Protein AF-D0RAY0-F1 (afdb_monomer_lite)

InterPro domains:
  IPR000989 Replication protein [PF01446] (88-158)

Radius of gyration: 22.58 Å; chains: 1; bounding box: 66×32×66 Å

Secondary structure (DSSP, 8-state):
------------EE-----S---------SGGGT-GGGHHHHHHHHHHHHHHHHHHTSGGGHHHHHHHHTTTSEEEEEEE-SSSS-EEEEEEE-----TT-HHHHHHHHHHHHHHHHHHHHHHHHH-TTPPP-----------TTTHHHHHHHHHHHHHHHHHHHHT-

Structure (mmCIF, N/CA/C/O backbone):
data_AF-D0RAY0-F1
#
_entry.id   AF-D0RAY0-F1
#
loop_
_atom_site.group_PDB
_atom_site.id
_atom_site.type_symbol
_atom_site.label_atom_id
_atom_site.label_alt_id
_atom_site.label_comp_id
_atom_site.label_asym_id
_atom_site.label_entity_id
_atom_site.label_seq_id
_atom_site.pdbx_PDB_ins_code
_atom_site.Cartn_x
_atom_site.Cartn_y
_atom_site.Cartn_z
_atom_site.occupancy
_atom_site.B_iso_or_equiv
_atom_site.auth_seq_id
_atom_site.auth_comp_id
_atom_site.auth_asym_id
_atom_site.auth_atom_id
_atom_site.pdbx_PDB_model_num
ATOM 1 N N . MET A 1 1 ? 38.200 -22.119 -3.466 1.00 30.50 1 MET A N 1
ATOM 2 C CA . MET A 1 1 ? 38.806 -20.815 -3.120 1.00 30.50 1 MET A CA 1
ATOM 3 C C . MET A 1 1 ? 37.857 -20.095 -2.178 1.00 30.50 1 MET A C 1
ATOM 5 O O . MET A 1 1 ? 36.653 -20.137 -2.394 1.00 30.50 1 MET A O 1
ATOM 9 N N . HIS A 1 2 ? 38.403 -19.600 -1.073 1.00 21.33 2 HIS A N 1
ATOM 10 C CA . HIS A 1 2 ? 37.715 -19.213 0.157 1.00 21.33 2 HIS A CA 1
ATOM 11 C C . HIS A 1 2 ? 36.614 -18.154 -0.033 1.00 21.33 2 HIS A C 1
ATOM 13 O O . HIS A 1 2 ? 36.894 -17.047 -0.480 1.00 21.33 2 HIS A O 1
ATOM 19 N N . PHE A 1 3 ? 35.386 -18.463 0.400 1.00 23.25 3 PHE A N 1
ATOM 20 C CA . PHE A 1 3 ? 34.375 -17.455 0.735 1.00 23.25 3 PHE A CA 1
ATOM 21 C C . PHE A 1 3 ? 34.618 -17.016 2.181 1.00 23.25 3 PHE A C 1
ATOM 23 O O . PHE A 1 3 ? 34.207 -17.691 3.123 1.00 23.25 3 PHE A O 1
ATOM 30 N N . SER A 1 4 ? 35.350 -15.917 2.354 1.00 23.69 4 SER A N 1
ATOM 31 C CA . SER A 1 4 ? 35.560 -15.311 3.667 1.00 23.69 4 SER A CA 1
ATOM 32 C C . SER A 1 4 ? 34.375 -14.402 3.988 1.00 23.69 4 SER A C 1
ATOM 34 O O . SER A 1 4 ? 34.119 -13.424 3.288 1.00 23.69 4 SER A O 1
ATOM 36 N N . ALA A 1 5 ? 33.618 -14.768 5.020 1.00 32.66 5 ALA A N 1
ATOM 37 C CA . ALA A 1 5 ? 32.517 -13.984 5.552 1.00 32.66 5 ALA A CA 1
ATOM 38 C C . ALA A 1 5 ? 33.069 -12.794 6.352 1.00 32.66 5 ALA A C 1
ATOM 40 O O . ALA A 1 5 ? 33.619 -12.975 7.436 1.00 32.66 5 ALA A O 1
ATOM 41 N N . THR A 1 6 ? 32.896 -11.573 5.847 1.00 31.20 6 THR A N 1
ATOM 42 C CA . THR A 1 6 ? 33.185 -10.344 6.595 1.00 31.20 6 THR A CA 1
ATOM 43 C C . THR A 1 6 ? 31.884 -9.679 7.050 1.00 31.20 6 THR A C 1
ATOM 45 O O . THR A 1 6 ? 31.127 -9.095 6.282 1.00 31.20 6 THR A O 1
ATOM 48 N N . LEU A 1 7 ? 31.617 -9.863 8.346 1.00 33.72 7 LEU A N 1
ATOM 49 C CA . LEU A 1 7 ? 30.879 -9.004 9.283 1.00 33.72 7 LEU A CA 1
ATOM 50 C C . LEU A 1 7 ? 29.932 -7.956 8.666 1.00 33.72 7 LEU A C 1
ATOM 52 O O . LEU A 1 7 ? 30.264 -6.780 8.506 1.00 33.72 7 LEU A O 1
ATOM 56 N N . GLY A 1 8 ? 28.686 -8.378 8.438 1.00 30.09 8 GLY A N 1
ATOM 57 C CA . GLY A 1 8 ? 27.563 -7.465 8.256 1.00 30.09 8 GLY A CA 1
ATOM 58 C C . GLY A 1 8 ? 27.335 -6.652 9.530 1.00 30.09 8 GLY A C 1
ATOM 59 O O . GLY A 1 8 ? 26.853 -7.179 10.534 1.00 30.09 8 GLY A O 1
ATOM 60 N N . HIS A 1 9 ? 27.672 -5.365 9.486 1.00 35.53 9 HIS A N 1
ATOM 61 C CA . HIS A 1 9 ? 27.325 -4.420 10.540 1.00 35.53 9 HIS A CA 1
ATOM 62 C C . HIS A 1 9 ? 25.796 -4.305 10.615 1.00 35.53 9 HIS A C 1
ATOM 64 O O . HIS A 1 9 ? 25.131 -3.832 9.694 1.00 35.53 9 HIS A O 1
ATOM 70 N N . ASN A 1 10 ? 25.231 -4.814 11.710 1.00 29.78 10 ASN A N 1
ATOM 71 C CA . ASN A 1 10 ? 23.800 -4.802 11.992 1.00 29.78 10 ASN A CA 1
ATOM 72 C C . ASN A 1 10 ? 23.405 -3.390 12.446 1.00 29.78 10 ASN A C 1
ATOM 74 O O . ASN A 1 10 ? 23.546 -3.055 13.619 1.00 29.78 10 ASN A O 1
ATOM 78 N N . ILE A 1 11 ? 22.885 -2.561 11.543 1.00 42.75 11 ILE A N 1
ATOM 79 C CA . ILE A 1 11 ? 22.157 -1.359 11.959 1.00 42.75 11 ILE A CA 1
ATOM 80 C C . ILE A 1 11 ? 20.746 -1.821 12.341 1.00 42.75 11 ILE A C 1
ATOM 82 O O . ILE A 1 11 ? 19.906 -2.080 11.480 1.00 42.75 11 ILE A O 1
ATOM 86 N N . LYS A 1 12 ? 20.510 -2.010 13.644 1.00 33.34 12 LYS A N 1
ATOM 87 C CA . LYS A 1 12 ? 19.177 -2.262 14.201 1.00 33.34 12 LYS A CA 1
ATOM 88 C C . LYS A 1 12 ? 18.421 -0.934 14.251 1.00 33.34 12 LYS A C 1
ATOM 90 O O . LYS A 1 12 ? 18.609 -0.164 15.182 1.00 33.34 12 LYS A O 1
ATOM 95 N N . ALA A 1 13 ? 17.554 -0.676 13.278 1.00 40.47 13 ALA A N 1
ATOM 96 C CA . ALA A 1 13 ? 16.467 0.279 13.470 1.00 40.47 13 ALA A CA 1
ATOM 97 C C . ALA A 1 13 ? 15.332 -0.470 14.186 1.00 40.47 13 ALA A C 1
ATOM 99 O O . ALA A 1 13 ? 14.587 -1.223 13.557 1.00 40.47 13 ALA A O 1
ATOM 100 N N . ASN A 1 14 ? 15.277 -0.350 15.513 1.00 35.69 14 ASN A N 1
ATOM 101 C CA . ASN A 1 14 ? 14.172 -0.865 16.315 1.00 35.69 14 ASN A CA 1
ATOM 102 C C . ASN A 1 14 ? 13.067 0.192 16.337 1.00 35.69 14 ASN A C 1
ATOM 104 O O . ASN A 1 14 ? 13.204 1.211 17.002 1.00 35.69 14 ASN A O 1
ATOM 108 N N . PHE A 1 15 ? 11.954 -0.063 15.651 1.00 39.06 15 PHE A N 1
ATOM 109 C CA . PHE A 1 15 ? 10.735 0.727 15.830 1.00 39.06 15 PHE A CA 1
ATOM 110 C C . PHE A 1 15 ? 10.000 0.190 17.069 1.00 39.06 15 PHE A C 1
ATOM 112 O O . PHE A 1 15 ? 9.056 -0.596 16.967 1.00 39.06 15 PHE A O 1
ATOM 119 N N . LEU A 1 16 ? 10.510 0.513 18.261 1.00 36.69 16 LEU A N 1
ATOM 120 C CA . LEU A 1 16 ? 9.851 0.162 19.516 1.00 36.69 16 LEU A CA 1
ATOM 121 C C . LEU A 1 16 ? 8.712 1.147 19.771 1.00 36.69 16 LEU A C 1
ATOM 123 O O . LEU A 1 16 ? 8.900 2.355 19.875 1.00 36.69 16 LEU A O 1
ATOM 127 N N . LYS A 1 17 ? 7.506 0.594 19.888 1.00 36.97 17 LYS A N 1
ATOM 128 C CA . LYS A 1 17 ? 6.330 1.294 20.394 1.00 36.97 17 LYS A CA 1
ATOM 129 C C . LYS A 1 17 ? 6.632 1.683 21.844 1.00 36.97 17 LYS A C 1
ATOM 131 O O . LYS A 1 17 ? 6.645 0.816 22.716 1.00 36.97 17 LYS A O 1
ATOM 136 N N . CYS A 1 18 ? 6.924 2.955 22.101 1.00 27.83 18 CYS A N 1
ATOM 137 C CA . CYS A 1 18 ? 7.194 3.413 23.458 1.00 27.83 18 CYS A CA 1
ATOM 138 C C . CYS A 1 18 ? 5.894 3.392 24.279 1.00 27.83 18 CYS A C 1
ATOM 140 O O . CYS A 1 18 ? 5.003 4.224 24.103 1.00 27.83 18 CYS A O 1
ATOM 142 N N . LYS A 1 19 ? 5.791 2.419 25.187 1.00 34.75 19 LYS A N 1
ATOM 143 C CA . LYS A 1 19 ? 5.144 2.610 26.483 1.00 34.75 19 LYS A CA 1
ATOM 144 C C . LYS A 1 19 ? 6.183 2.327 27.571 1.00 34.75 19 LYS A C 1
ATOM 146 O O . LYS A 1 19 ? 6.809 1.276 27.554 1.00 34.75 19 LYS A O 1
ATOM 151 N N . SER A 1 20 ? 6.232 3.261 28.521 1.00 30.62 20 SER A N 1
ATOM 152 C CA . SER A 1 20 ? 6.817 3.240 29.871 1.00 30.62 20 SER A CA 1
ATOM 153 C C . SER A 1 20 ? 8.219 3.821 30.106 1.00 30.62 20 SER A C 1
ATOM 155 O O . SER A 1 20 ? 9.207 3.427 29.498 1.00 30.62 20 SER A O 1
ATOM 157 N N . ASN A 1 21 ? 8.211 4.727 31.089 1.00 39.03 21 ASN A N 1
ATOM 158 C CA . ASN A 1 21 ? 9.274 5.361 31.862 1.00 39.03 21 ASN A CA 1
ATOM 159 C C . ASN A 1 21 ? 10.484 4.466 32.176 1.00 39.03 21 ASN A C 1
ATOM 161 O O . ASN A 1 21 ? 10.366 3.530 32.963 1.00 39.03 21 ASN A O 1
ATOM 165 N N . ASN A 1 22 ? 11.643 4.822 31.624 1.00 30.62 22 ASN A N 1
ATOM 166 C CA . ASN A 1 22 ? 12.948 4.996 32.285 1.00 30.62 22 ASN A CA 1
ATOM 167 C C . ASN A 1 22 ? 14.054 4.921 31.225 1.00 30.62 22 ASN A C 1
ATOM 169 O O . ASN A 1 22 ? 13.986 4.123 30.296 1.00 30.62 22 ASN A O 1
ATOM 173 N N . GLY A 1 23 ? 15.013 5.839 31.341 1.00 36.47 23 GLY A N 1
ATOM 174 C CA . GLY A 1 23 ? 15.826 6.331 30.234 1.00 36.47 23 GLY A CA 1
ATOM 175 C C . GLY A 1 23 ? 16.749 5.327 29.543 1.00 36.47 23 GLY A C 1
ATOM 176 O O . GLY A 1 23 ? 17.371 4.480 30.178 1.00 36.47 23 GLY A O 1
ATOM 177 N N . PHE A 1 24 ? 16.896 5.538 28.234 1.00 28.69 24 PHE A N 1
ATOM 178 C CA . PHE A 1 24 ? 18.147 5.406 27.493 1.00 28.69 24 PHE A CA 1
ATOM 179 C C . PHE A 1 24 ? 18.117 6.375 26.291 1.00 28.69 24 PHE A C 1
ATOM 181 O O . PHE A 1 24 ? 17.053 6.835 25.886 1.00 28.69 24 PHE A O 1
ATOM 188 N N . GLU A 1 25 ? 19.303 6.759 25.833 1.00 32.44 25 GLU A N 1
ATOM 189 C CA . GLU A 1 25 ? 19.681 7.988 25.122 1.00 32.44 25 GLU A CA 1
ATOM 190 C C . GLU A 1 25 ? 18.997 8.269 23.766 1.00 32.44 25 GLU A C 1
ATOM 192 O O . GLU A 1 25 ? 18.761 7.371 22.970 1.00 32.44 25 GLU A O 1
ATOM 197 N N . SER A 1 26 ? 18.747 9.567 23.522 1.00 46.25 26 SER A N 1
ATOM 198 C CA . SER A 1 26 ? 18.313 10.255 22.285 1.00 46.25 26 SER A CA 1
ATOM 199 C C . SER A 1 26 ? 18.059 9.381 21.041 1.00 46.25 26 SER A C 1
ATOM 201 O O . SER A 1 26 ? 18.896 9.305 20.135 1.00 46.25 26 SER A O 1
ATOM 203 N N . ASP A 1 27 ? 16.879 8.766 20.969 1.00 46.19 27 ASP A N 1
ATOM 204 C CA . ASP A 1 27 ? 16.483 7.930 19.835 1.00 46.19 27 ASP A CA 1
ATOM 205 C C . ASP A 1 27 ? 16.032 8.783 18.637 1.00 46.19 27 ASP A C 1
ATOM 207 O O . ASP A 1 27 ? 15.105 9.589 18.718 1.00 46.19 27 ASP A O 1
ATOM 211 N N . LYS A 1 28 ? 16.727 8.614 17.511 1.00 48.66 28 LYS A N 1
ATOM 212 C CA . LYS A 1 28 ? 16.496 9.323 16.243 1.00 48.66 28 LYS A CA 1
ATOM 213 C C . LYS A 1 28 ? 15.079 9.052 15.719 1.00 48.66 28 LYS A C 1
ATOM 215 O O . LYS A 1 28 ? 14.648 7.901 15.621 1.00 48.66 28 LYS A O 1
ATOM 220 N N . ASN A 1 29 ? 14.362 10.122 15.388 1.00 65.75 29 ASN A N 1
ATOM 221 C CA . ASN A 1 29 ? 12.943 10.125 15.060 1.00 65.75 29 ASN A CA 1
ATOM 222 C C . ASN A 1 29 ? 12.743 9.836 13.564 1.00 65.75 29 ASN A C 1
ATOM 224 O O . ASN A 1 29 ? 12.657 10.738 12.739 1.00 65.75 29 ASN A O 1
ATOM 228 N N . GLY A 1 30 ? 12.578 8.558 13.222 1.00 68.88 30 GLY A N 1
ATOM 229 C CA . GLY A 1 30 ? 12.143 8.128 11.889 1.00 68.88 30 GLY A CA 1
ATOM 230 C C . GLY A 1 30 ? 13.279 7.762 10.932 1.00 68.88 30 GLY A C 1
ATOM 231 O O . GLY A 1 30 ? 14.450 8.076 11.134 1.00 68.88 30 GLY A O 1
ATOM 232 N N . LEU A 1 31 ? 12.931 7.033 9.871 1.00 77.81 31 LEU A N 1
ATOM 233 C CA . LEU A 1 31 ? 13.883 6.590 8.852 1.00 77.81 31 LEU A CA 1
ATOM 234 C C . LEU A 1 31 ? 14.439 7.769 8.034 1.00 77.81 31 LEU A C 1
ATOM 236 O O . LEU A 1 31 ? 15.554 7.680 7.514 1.00 77.81 31 LEU A O 1
ATOM 240 N N . VAL A 1 32 ? 13.697 8.878 7.974 1.00 82.56 32 VAL A N 1
ATOM 241 C CA . VAL A 1 32 ? 14.109 10.141 7.345 1.00 82.56 32 VAL A CA 1
ATOM 242 C C . VAL A 1 32 ? 15.446 10.676 7.870 1.00 82.56 32 VAL A C 1
ATOM 244 O O . VAL A 1 32 ? 16.232 11.194 7.077 1.00 82.56 32 VAL A O 1
ATOM 247 N N . ASP A 1 33 ? 15.747 10.478 9.158 1.00 81.31 33 ASP A N 1
ATOM 248 C CA . ASP A 1 33 ? 16.992 10.937 9.792 1.00 81.31 33 ASP A CA 1
ATOM 249 C C . ASP A 1 33 ? 18.228 10.187 9.268 1.00 81.31 33 ASP A C 1
ATOM 251 O O . ASP A 1 33 ? 19.346 10.701 9.299 1.00 81.31 33 ASP A O 1
ATOM 255 N N . TYR A 1 34 ? 18.038 8.958 8.781 1.00 78.50 34 TYR A N 1
ATOM 256 C CA . TYR A 1 34 ? 19.100 8.136 8.198 1.00 78.50 34 TYR A CA 1
ATOM 257 C C . TYR A 1 34 ? 19.178 8.294 6.679 1.00 78.50 34 TYR A C 1
ATOM 259 O O . TYR A 1 34 ? 20.264 8.254 6.103 1.00 78.50 34 TYR A O 1
ATOM 267 N N . SER A 1 35 ? 18.024 8.425 6.024 1.00 79.62 35 SER A N 1
ATOM 268 C CA . SER A 1 35 ? 17.901 8.506 4.572 1.00 79.62 35 SER A CA 1
ATOM 269 C C . SER A 1 35 ? 16.720 9.405 4.199 1.00 79.62 35 SER A C 1
ATOM 271 O O . SER A 1 35 ? 15.563 8.979 4.273 1.00 79.62 35 SER A O 1
ATOM 273 N N . PRO A 1 36 ? 16.977 10.629 3.702 1.00 81.38 36 PRO A N 1
ATOM 274 C CA . PRO A 1 36 ? 15.914 11.539 3.270 1.00 81.38 36 PRO A CA 1
ATOM 275 C C . PRO A 1 36 ? 15.033 10.956 2.152 1.00 81.38 36 PRO A C 1
ATOM 277 O O . PRO A 1 36 ? 13.858 11.309 2.021 1.00 81.38 36 PRO A O 1
ATOM 280 N N . LYS A 1 37 ? 15.588 10.037 1.347 1.00 79.81 37 LYS A N 1
ATOM 281 C CA . LYS A 1 37 ? 14.881 9.341 0.259 1.00 79.81 37 LYS A CA 1
ATOM 282 C C . LYS A 1 37 ? 13.784 8.412 0.794 1.00 79.81 37 LYS A C 1
ATOM 284 O O . LYS A 1 37 ? 12.755 8.242 0.142 1.00 79.81 37 LYS A O 1
ATOM 289 N N . ASP A 1 38 ? 13.966 7.865 1.994 1.00 81.62 38 ASP A N 1
ATOM 290 C CA . ASP A 1 38 ? 13.073 6.866 2.585 1.00 81.62 38 ASP A CA 1
ATOM 291 C C . ASP A 1 38 ? 11.943 7.466 3.442 1.00 81.62 38 ASP A C 1
ATOM 293 O O . ASP A 1 38 ? 11.198 6.727 4.084 1.00 81.62 38 ASP A O 1
ATOM 297 N N . ARG A 1 39 ? 11.721 8.788 3.379 1.00 86.00 39 ARG A N 1
ATOM 298 C CA . ARG A 1 39 ? 10.651 9.510 4.105 1.00 86.00 39 ARG A CA 1
ATOM 299 C C . ARG A 1 39 ? 9.251 8.895 3.975 1.00 86.00 39 ARG A C 1
ATOM 301 O O . ARG A 1 39 ? 8.423 8.998 4.875 1.00 86.00 39 ARG A O 1
ATOM 308 N N . PHE A 1 40 ? 8.957 8.265 2.835 1.00 87.31 40 PHE A N 1
ATOM 309 C CA . PHE A 1 40 ? 7.652 7.649 2.578 1.00 87.31 40 PHE A CA 1
ATOM 310 C C . PHE A 1 40 ? 7.381 6.470 3.514 1.00 87.31 40 PHE A C 1
ATOM 312 O O . PHE A 1 40 ? 6.224 6.162 3.801 1.00 87.31 40 PHE A O 1
ATOM 319 N N . TRP A 1 41 ? 8.441 5.830 4.012 1.00 88.19 41 TRP A N 1
ATOM 320 C CA . TRP A 1 41 ? 8.333 4.775 5.004 1.00 88.19 41 TRP A CA 1
ATOM 321 C C . TRP A 1 41 ? 7.652 5.265 6.275 1.00 88.19 41 TRP A C 1
ATOM 323 O O . TRP A 1 41 ? 6.699 4.637 6.731 1.00 88.19 41 TRP A O 1
ATOM 333 N N . ASP A 1 42 ? 8.101 6.407 6.794 1.00 88.06 42 ASP A N 1
ATOM 334 C CA . ASP A 1 42 ? 7.592 6.983 8.036 1.00 88.06 42 ASP A CA 1
ATOM 335 C C . ASP A 1 42 ? 6.122 7.381 7.882 1.00 88.06 42 ASP A C 1
ATOM 337 O O . ASP A 1 42 ? 5.2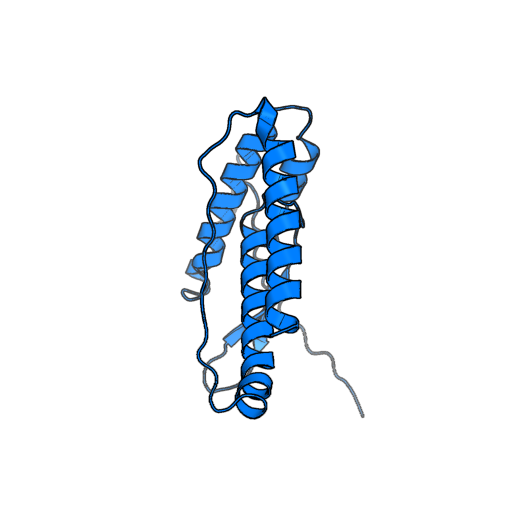93 7.038 8.723 1.00 88.06 42 ASP A O 1
ATOM 341 N N . VAL A 1 43 ? 5.757 7.985 6.744 1.00 90.62 43 VAL A N 1
ATOM 342 C CA . VAL A 1 43 ? 4.360 8.325 6.424 1.00 90.62 43 VAL A CA 1
ATOM 343 C C . VAL A 1 43 ? 3.470 7.081 6.423 1.00 90.62 43 VAL A C 1
ATOM 345 O O . VAL A 1 43 ? 2.423 7.056 7.073 1.00 90.62 43 VAL A O 1
ATOM 348 N N . HIS A 1 44 ? 3.873 6.024 5.717 1.00 91.31 44 HIS A N 1
ATOM 349 C CA . HIS A 1 44 ? 3.078 4.799 5.658 1.00 91.31 44 HIS A CA 1
ATOM 350 C C . HIS A 1 44 ? 3.063 4.040 6.985 1.00 91.31 44 HIS A C 1
ATOM 352 O O . HIS A 1 44 ? 2.070 3.367 7.281 1.00 91.31 44 HIS A O 1
ATOM 358 N N . LYS A 1 45 ? 4.123 4.151 7.794 1.00 90.38 45 LYS A N 1
ATOM 359 C CA . LYS A 1 45 ? 4.163 3.582 9.140 1.00 90.38 45 LYS A CA 1
ATOM 360 C C . LYS A 1 45 ? 3.182 4.285 10.069 1.00 90.38 45 LYS A C 1
ATOM 362 O O . LYS A 1 45 ? 2.359 3.599 10.668 1.00 90.38 45 LYS A O 1
ATOM 367 N N . LEU A 1 46 ? 3.161 5.616 10.071 1.00 91.19 46 LEU A N 1
ATOM 368 C CA . LEU A 1 46 ? 2.173 6.403 10.815 1.00 91.19 46 LEU A CA 1
ATOM 369 C C . LEU A 1 46 ? 0.737 6.040 10.415 1.00 91.19 46 LEU A C 1
ATOM 371 O O . LEU A 1 46 ? -0.098 5.770 11.273 1.00 91.19 46 LEU A O 1
ATOM 375 N N . GLN A 1 47 ? 0.459 5.935 9.113 1.00 92.81 47 GLN A N 1
ATOM 376 C CA . GLN A 1 47 ? -0.855 5.500 8.624 1.00 92.81 47 GLN A CA 1
ATOM 377 C C . GLN A 1 47 ? -1.218 4.086 9.099 1.00 92.81 47 GLN A C 1
ATOM 379 O O . GLN A 1 47 ? -2.378 3.810 9.406 1.00 92.81 47 GLN A O 1
ATOM 384 N N . ALA A 1 48 ? -0.251 3.165 9.141 1.00 92.62 48 ALA A N 1
ATOM 385 C CA . ALA A 1 48 ? -0.488 1.812 9.631 1.00 92.62 48 ALA A CA 1
ATOM 386 C C . ALA A 1 48 ? -0.801 1.785 11.125 1.00 92.62 48 ALA A C 1
ATOM 388 O O . ALA A 1 48 ? -1.669 1.017 11.533 1.00 92.62 48 ALA A O 1
ATOM 389 N N . ASP A 1 49 ? -0.150 2.639 11.908 1.00 91.62 49 ASP A N 1
ATOM 390 C CA . ASP A 1 49 ? -0.424 2.776 13.334 1.00 91.62 49 ASP A CA 1
ATOM 391 C C . ASP A 1 49 ? -1.821 3.390 13.571 1.00 91.62 49 ASP A C 1
ATOM 393 O O . ASP A 1 49 ? -2.550 2.930 14.446 1.00 91.62 49 ASP A O 1
ATOM 397 N N . SER A 1 50 ? -2.284 4.321 12.726 1.00 93.56 50 SER A N 1
ATOM 398 C CA . SER A 1 50 ? -3.682 4.791 12.766 1.00 93.56 50 SER A CA 1
ATOM 399 C C . SER A 1 50 ? -4.691 3.671 12.470 1.00 93.56 50 SER A C 1
ATOM 401 O O . SER A 1 50 ? -5.701 3.538 13.156 1.00 93.56 50 SER A O 1
ATOM 403 N N . VAL A 1 51 ? -4.426 2.828 11.466 1.00 92.75 51 VAL A N 1
ATOM 404 C CA . VAL A 1 51 ? -5.296 1.678 11.147 1.00 92.75 51 VAL A CA 1
ATOM 405 C C . VAL A 1 51 ? -5.288 0.643 12.274 1.00 92.75 51 VAL A C 1
ATOM 407 O O . VAL A 1 51 ? -6.310 0.025 12.565 1.00 92.75 51 VAL A O 1
ATOM 410 N N . GLU A 1 52 ? -4.143 0.452 12.919 1.00 93.50 52 GLU A N 1
ATOM 411 C CA . GLU A 1 52 ? -4.012 -0.417 14.080 1.00 93.50 52 GLU A CA 1
ATOM 412 C C . GLU A 1 52 ? -4.913 0.035 15.233 1.00 93.50 52 GLU A C 1
ATOM 414 O O . GLU A 1 52 ? -5.653 -0.789 15.765 1.00 93.50 52 GLU A O 1
ATOM 419 N N . GLN A 1 53 ? -4.926 1.332 15.552 1.00 93.12 53 GLN A N 1
ATOM 420 C CA . GLN A 1 53 ? -5.811 1.908 16.572 1.00 93.12 53 GLN A CA 1
ATOM 421 C C . GLN A 1 53 ? -7.297 1.677 16.255 1.00 93.12 53 GLN A C 1
ATOM 423 O O . GLN A 1 53 ? -8.074 1.319 17.140 1.00 93.12 53 GLN A O 1
ATOM 428 N N . ILE A 1 54 ? -7.696 1.801 14.984 1.00 93.25 54 ILE A N 1
ATOM 429 C CA . ILE A 1 54 ? -9.074 1.505 14.564 1.00 93.25 54 ILE A CA 1
ATOM 430 C C . ILE A 1 54 ? -9.413 0.038 14.860 1.00 93.25 54 ILE A C 1
ATOM 432 O O . ILE A 1 54 ? -10.455 -0.247 15.447 1.00 93.25 54 ILE A O 1
ATOM 436 N N . TYR A 1 55 ? -8.523 -0.901 14.525 1.00 92.12 55 TYR A N 1
ATOM 437 C CA . TYR A 1 55 ? -8.753 -2.322 14.803 1.00 92.12 55 TYR A CA 1
ATOM 438 C C . TYR A 1 55 ? -8.758 -2.672 16.290 1.00 92.12 55 TYR A C 1
ATOM 440 O O . TYR A 1 55 ? -9.486 -3.580 16.680 1.00 92.12 55 TYR A O 1
ATOM 448 N N . GLN A 1 56 ? -8.002 -1.955 17.124 1.00 92.06 56 GLN A N 1
ATOM 449 C CA . GLN A 1 56 ? -8.041 -2.146 18.577 1.00 92.06 56 GLN A CA 1
ATOM 450 C C . GLN A 1 56 ? -9.409 -1.812 19.191 1.00 92.06 56 GLN A C 1
ATOM 452 O O . GLN A 1 56 ? -9.724 -2.309 20.268 1.00 92.06 56 GLN A O 1
ATOM 457 N N . THR A 1 57 ? -10.234 -1.003 18.516 1.00 92.50 57 THR A N 1
ATOM 458 C CA . THR A 1 57 ? -11.544 -0.570 19.036 1.00 92.50 57 THR A CA 1
ATOM 459 C C . THR A 1 57 ? -12.524 -1.737 19.213 1.00 92.50 57 THR A C 1
ATOM 461 O O . THR A 1 57 ? -13.400 -1.679 20.072 1.00 92.50 57 THR A O 1
ATOM 464 N N . ALA A 1 58 ? -12.378 -2.817 18.438 1.00 91.56 58 ALA A N 1
ATOM 465 C CA . ALA A 1 58 ? -13.238 -3.993 18.530 1.00 91.56 58 ALA A CA 1
ATOM 466 C C . ALA A 1 58 ? -12.426 -5.249 18.865 1.00 91.56 58 ALA A C 1
ATOM 468 O O . ALA A 1 58 ? -11.477 -5.607 18.166 1.00 91.56 58 ALA A O 1
ATOM 469 N N . LYS A 1 59 ? -12.855 -5.969 19.908 1.00 87.88 59 LYS A N 1
ATOM 470 C CA . LYS A 1 59 ? -12.172 -7.168 20.429 1.00 87.88 59 LYS A CA 1
ATOM 471 C C . LYS A 1 59 ? -11.992 -8.268 19.373 1.00 87.88 59 LYS A C 1
ATOM 473 O O . LYS A 1 59 ? -11.009 -8.999 19.386 1.00 87.88 59 LYS A O 1
ATOM 478 N N . GLU A 1 60 ? -12.909 -8.347 18.414 1.00 91.44 60 GLU A N 1
ATOM 479 C CA . GLU A 1 60 ? -12.880 -9.308 17.304 1.00 91.44 60 GLU A CA 1
ATOM 480 C C . GLU A 1 60 ? -11.653 -9.143 16.386 1.00 91.44 60 GLU A C 1
ATOM 482 O O . GLU A 1 60 ? -11.235 -10.096 15.723 1.00 91.44 60 GLU A O 1
ATOM 487 N N . PHE A 1 61 ? -11.050 -7.948 16.349 1.00 91.19 61 PHE A N 1
ATOM 488 C CA . PHE A 1 61 ? -9.939 -7.619 15.453 1.00 91.19 61 PHE A CA 1
ATOM 489 C C . PHE A 1 61 ? -8.589 -7.439 16.158 1.00 91.19 61 PHE A C 1
ATOM 491 O O . PHE A 1 61 ? -7.609 -7.058 15.511 1.00 91.19 61 PHE A O 1
ATOM 498 N N . GLU A 1 62 ? -8.487 -7.790 17.440 1.00 91.25 62 GLU A N 1
ATOM 499 C CA . GLU A 1 62 ? -7.269 -7.637 18.247 1.00 91.25 62 GLU A CA 1
ATOM 500 C C . GLU A 1 62 ? -6.040 -8.305 17.599 1.00 91.25 62 GLU A C 1
ATOM 502 O O . GLU A 1 62 ? -4.979 -7.696 17.452 1.00 91.25 62 GLU A O 1
ATOM 507 N N . ARG A 1 63 ? -6.208 -9.521 17.061 1.00 92.00 63 ARG A N 1
ATOM 508 C CA . ARG A 1 63 ? -5.141 -10.240 16.341 1.00 92.00 63 ARG A CA 1
ATOM 509 C C . ARG A 1 63 ? -4.664 -9.506 15.082 1.00 92.00 63 ARG A C 1
ATOM 511 O O . ARG A 1 63 ? -3.508 -9.646 14.676 1.00 92.00 63 ARG A O 1
ATOM 518 N N . TYR A 1 64 ? -5.542 -8.765 14.405 1.00 92.19 64 TYR A N 1
ATOM 519 C CA . TYR A 1 64 ? -5.142 -7.960 13.249 1.00 92.19 64 TYR A CA 1
ATOM 520 C C . TYR A 1 64 ? -4.383 -6.712 13.684 1.00 92.19 64 TYR A C 1
ATOM 522 O O . TYR A 1 64 ? -3.363 -6.407 13.065 1.00 92.19 64 TYR A O 1
ATOM 530 N N . ALA A 1 65 ? -4.822 -6.052 14.758 1.00 92.75 65 ALA A N 1
ATOM 531 C CA . ALA A 1 65 ? -4.118 -4.919 15.347 1.00 92.75 65 ALA A CA 1
ATOM 532 C C . ALA A 1 65 ? -2.677 -5.296 15.733 1.00 92.75 65 ALA A C 1
ATOM 534 O O . ALA A 1 65 ? -1.730 -4.668 15.263 1.00 92.75 65 ALA A O 1
ATOM 535 N N . GLU A 1 66 ? -2.487 -6.400 16.462 1.00 92.31 66 GLU A N 1
ATOM 536 C CA . GLU A 1 66 ? -1.158 -6.877 16.872 1.00 92.31 66 GLU A CA 1
ATOM 537 C C . GLU A 1 66 ? -0.236 -7.186 15.675 1.00 92.31 66 GLU A C 1
ATOM 539 O O . GLU A 1 66 ? 0.969 -6.924 15.677 1.00 92.31 66 GLU A O 1
ATOM 544 N N . ARG A 1 67 ? -0.788 -7.734 14.590 1.00 93.62 67 ARG A N 1
ATOM 545 C CA . ARG A 1 67 ? -0.005 -7.987 13.373 1.00 93.62 67 ARG A CA 1
ATOM 546 C C . ARG A 1 67 ? 0.401 -6.696 12.675 1.00 93.62 67 ARG A C 1
ATOM 548 O O . ARG A 1 67 ? 1.494 -6.643 12.110 1.00 93.62 67 ARG A O 1
ATOM 555 N N . ILE A 1 68 ? -0.477 -5.695 12.652 1.00 92.69 68 ILE A N 1
ATOM 556 C CA . ILE A 1 68 ? -0.206 -4.404 12.012 1.00 92.69 68 ILE A CA 1
ATOM 557 C C . ILE A 1 68 ? 0.820 -3.612 12.827 1.00 92.69 68 ILE A C 1
ATOM 559 O O . ILE A 1 68 ? 1.744 -3.065 12.226 1.00 92.69 68 ILE A O 1
ATOM 563 N N . SER A 1 69 ? 0.735 -3.631 14.160 1.00 90.75 69 SER A N 1
ATOM 564 C CA . SER A 1 69 ? 1.698 -2.950 15.036 1.00 90.75 69 SER A CA 1
ATOM 565 C C . S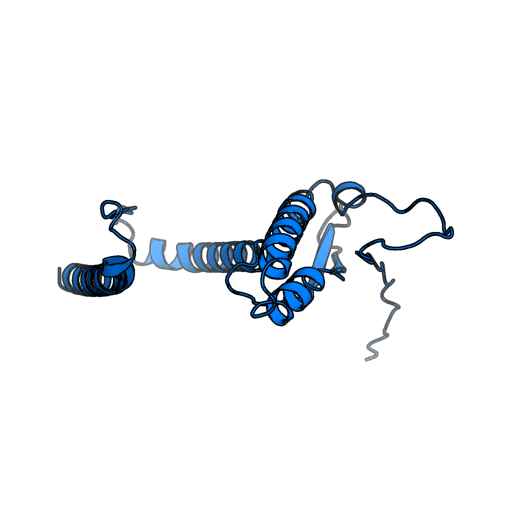ER A 1 69 ? 3.125 -3.460 14.809 1.00 90.75 69 SER A C 1
ATOM 567 O O . SER A 1 69 ? 4.049 -2.670 14.615 1.00 90.75 69 SER A O 1
ATOM 569 N N . ASN A 1 70 ? 3.271 -4.783 14.693 1.00 90.19 70 ASN A N 1
ATOM 570 C CA . ASN A 1 70 ? 4.528 -5.476 14.417 1.00 90.19 70 ASN A CA 1
ATOM 571 C C . ASN A 1 70 ? 4.973 -5.419 12.942 1.00 90.19 70 ASN A C 1
ATOM 573 O O . ASN A 1 70 ? 6.041 -5.934 12.588 1.00 90.19 70 ASN A O 1
ATOM 577 N N . CYS A 1 71 ? 4.164 -4.845 12.048 1.00 90.81 71 CYS A N 1
ATOM 578 C CA . CYS A 1 71 ? 4.550 -4.672 10.654 1.00 90.81 71 CYS A CA 1
ATOM 579 C C . CYS A 1 71 ? 5.699 -3.668 10.567 1.00 90.81 71 CYS A C 1
ATOM 581 O O . CYS A 1 71 ? 5.655 -2.620 11.215 1.00 90.81 71 CYS A O 1
ATOM 583 N N . SER A 1 72 ? 6.705 -3.972 9.737 1.00 86.50 72 SER A N 1
ATOM 584 C CA . SER A 1 72 ? 7.875 -3.114 9.498 1.00 86.50 72 SER A CA 1
ATOM 585 C C . SER A 1 72 ? 8.655 -2.692 10.749 1.00 86.50 72 SER A C 1
ATOM 587 O O . SER A 1 72 ? 9.390 -1.714 10.694 1.00 86.50 72 SER A O 1
ATOM 589 N N . GLY A 1 73 ? 8.530 -3.422 11.863 1.00 83.75 73 GLY A N 1
ATOM 590 C CA . GLY A 1 73 ? 9.226 -3.065 13.105 1.00 83.75 73 GLY A CA 1
ATOM 591 C C . GLY A 1 73 ? 10.754 -3.154 13.009 1.00 83.75 73 GLY A C 1
ATOM 592 O O . GLY A 1 73 ? 11.452 -2.453 13.731 1.00 83.75 73 GLY A O 1
ATOM 593 N N . VAL A 1 74 ? 11.266 -3.996 12.101 1.00 84.69 74 VAL A N 1
ATOM 594 C CA . VAL A 1 74 ? 12.700 -4.143 11.822 1.00 84.69 74 VAL A CA 1
ATOM 595 C C . VAL A 1 74 ? 12.934 -4.090 10.317 1.00 84.69 74 VAL A C 1
ATOM 597 O O . VAL A 1 74 ? 12.302 -4.826 9.548 1.00 84.69 74 VAL A O 1
ATOM 600 N N . LEU A 1 75 ? 13.881 -3.242 9.925 1.00 87.19 75 LEU A N 1
ATOM 601 C CA . LEU A 1 75 ? 14.392 -3.114 8.568 1.00 87.19 75 LEU A CA 1
ATOM 602 C C . LEU A 1 75 ? 15.866 -3.493 8.528 1.00 87.19 75 LEU A C 1
ATOM 604 O O . LEU A 1 75 ? 16.651 -3.015 9.343 1.00 87.19 75 LEU A O 1
ATOM 608 N N . ARG A 1 76 ? 16.250 -4.331 7.564 1.00 86.25 76 ARG A N 1
ATOM 609 C CA . ARG A 1 76 ? 17.651 -4.686 7.329 1.00 86.25 76 ARG A CA 1
ATOM 610 C C . ARG A 1 76 ? 18.093 -4.144 5.984 1.00 86.25 76 ARG A C 1
ATOM 612 O O . ARG A 1 76 ? 17.578 -4.556 4.941 1.00 86.25 76 ARG A O 1
ATOM 619 N N . PHE A 1 77 ? 19.070 -3.252 6.016 1.00 85.56 77 PHE A N 1
ATO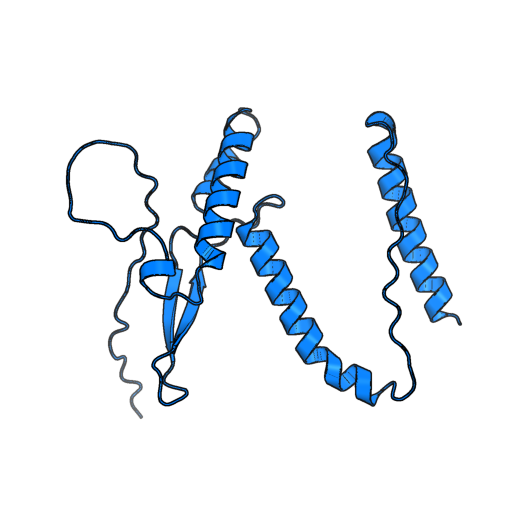M 620 C CA . PHE A 1 77 ? 19.688 -2.682 4.828 1.00 85.56 77 PHE A CA 1
ATOM 621 C C . PHE A 1 77 ? 20.999 -3.399 4.514 1.00 85.56 77 PHE A C 1
ATOM 623 O O . PHE A 1 77 ? 21.707 -3.851 5.412 1.00 85.56 77 PHE A O 1
ATOM 630 N N . ALA A 1 78 ? 21.306 -3.509 3.228 1.00 85.25 78 ALA A N 1
ATOM 631 C CA . ALA A 1 78 ? 22.617 -3.884 2.734 1.00 85.25 78 ALA A CA 1
ATOM 632 C C . ALA A 1 78 ? 23.257 -2.667 2.070 1.00 85.25 78 ALA A C 1
ATOM 634 O O . ALA A 1 78 ? 22.593 -1.918 1.350 1.00 85.25 78 ALA A O 1
ATOM 635 N N . VAL A 1 79 ? 24.550 -2.483 2.314 1.00 81.00 79 VAL A N 1
ATOM 636 C CA . VAL A 1 79 ? 25.348 -1.480 1.611 1.00 81.00 79 VAL A CA 1
ATOM 637 C C . VAL A 1 79 ? 25.622 -2.019 0.212 1.00 81.00 79 VAL A C 1
ATOM 639 O O . VAL A 1 79 ? 26.118 -3.134 0.067 1.00 81.00 79 VAL A O 1
ATOM 642 N N . SER A 1 80 ? 25.251 -1.255 -0.810 1.00 70.50 80 SER A N 1
ATOM 643 C CA . SER A 1 80 ? 25.589 -1.549 -2.199 1.00 70.50 80 SER A CA 1
ATOM 644 C C . SER A 1 80 ? 26.689 -0.585 -2.633 1.00 70.50 80 SER A C 1
ATOM 646 O O . SER A 1 80 ? 26.537 0.626 -2.489 1.00 70.50 80 SER A O 1
ATOM 648 N N . GLU A 1 81 ? 27.790 -1.129 -3.149 1.00 69.31 81 GLU A N 1
ATOM 649 C CA . GLU A 1 81 ? 28.929 -0.371 -3.696 1.00 69.31 81 GLU A CA 1
ATOM 650 C C . GLU A 1 81 ? 28.743 -0.038 -5.188 1.00 69.31 81 GLU A C 1
ATOM 652 O O . GLU A 1 81 ? 29.697 0.269 -5.897 1.00 69.31 81 GLU A O 1
ATOM 657 N N . GLU A 1 82 ? 27.511 -0.112 -5.697 1.00 57.00 82 GLU A N 1
ATOM 658 C CA . GLU A 1 82 ? 27.193 0.250 -7.079 1.00 57.00 82 GLU A CA 1
ATOM 659 C C . GLU A 1 82 ? 27.226 1.785 -7.236 1.00 57.00 82 GLU A C 1
ATOM 661 O O . GLU A 1 82 ? 26.191 2.452 -7.196 1.00 57.00 82 GLU A O 1
ATOM 666 N N . GLY A 1 83 ? 28.434 2.343 -7.377 1.00 60.84 83 GLY A N 1
ATOM 667 C CA . GLY A 1 83 ? 28.700 3.751 -7.695 1.00 60.84 83 GLY A CA 1
ATOM 668 C C . GLY A 1 83 ? 29.549 4.512 -6.664 1.00 60.84 83 GLY A C 1
ATOM 669 O O . GLY A 1 83 ? 30.045 3.951 -5.693 1.00 60.84 83 GLY A O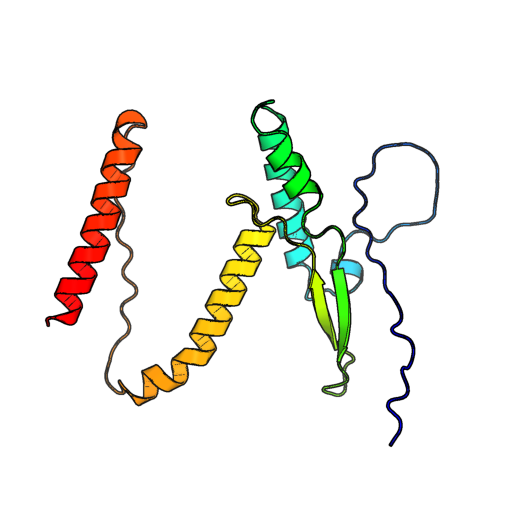 1
ATOM 670 N N . ALA A 1 84 ? 29.710 5.824 -6.890 1.00 54.16 84 ALA A N 1
ATOM 671 C CA . ALA A 1 84 ? 30.471 6.739 -6.025 1.00 54.16 84 ALA A CA 1
ATOM 672 C C . ALA A 1 84 ? 29.764 7.075 -4.692 1.00 54.16 84 ALA A C 1
ATOM 674 O O . ALA A 1 84 ? 30.395 7.581 -3.766 1.00 54.16 84 ALA A O 1
ATOM 675 N N . GLU A 1 85 ? 28.468 6.769 -4.570 1.00 58.59 85 GLU A N 1
ATOM 676 C CA . GLU A 1 85 ? 27.687 6.947 -3.344 1.00 58.59 85 GLU A CA 1
ATOM 677 C C . GLU A 1 85 ? 27.333 5.589 -2.728 1.00 58.59 85 GLU A C 1
ATOM 679 O O . GLU A 1 85 ? 26.763 4.717 -3.388 1.00 58.59 85 GLU A O 1
ATOM 684 N N . LYS A 1 86 ? 27.624 5.419 -1.431 1.00 61.06 86 LYS A N 1
ATOM 685 C CA . LYS A 1 86 ? 27.201 4.248 -0.648 1.00 61.06 86 LYS A CA 1
ATOM 686 C C . LYS A 1 86 ? 25.679 4.264 -0.499 1.00 61.06 86 LYS A C 1
ATOM 688 O O . LYS A 1 86 ? 25.145 4.897 0.408 1.00 61.06 86 LYS A O 1
ATOM 693 N N . ASN A 1 87 ? 24.977 3.558 -1.379 1.00 67.25 87 ASN A N 1
ATOM 694 C CA . ASN A 1 87 ? 23.523 3.460 -1.328 1.00 67.25 87 ASN A CA 1
ATOM 695 C C . ASN A 1 87 ? 23.097 2.310 -0.403 1.00 67.25 87 ASN A C 1
ATOM 697 O O . ASN A 1 87 ? 23.487 1.154 -0.591 1.00 67.25 87 ASN A O 1
ATOM 701 N N . LEU A 1 88 ? 22.264 2.620 0.593 1.00 76.75 88 LEU A N 1
ATOM 702 C CA . LEU A 1 88 ? 21.601 1.617 1.425 1.00 76.75 88 LEU A CA 1
ATOM 703 C C . LEU A 1 88 ? 20.413 1.044 0.648 1.00 76.75 88 LEU A C 1
ATOM 705 O O . LEU A 1 88 ? 19.420 1.727 0.416 1.00 76.75 88 LEU A O 1
ATOM 709 N N . LYS A 1 89 ? 20.498 -0.226 0.247 1.00 80.81 89 LYS A N 1
ATOM 710 C CA . LYS A 1 89 ? 19.369 -0.946 -0.353 1.00 80.81 89 LYS A CA 1
ATOM 711 C C . LYS A 1 89 ? 18.686 -1.776 0.723 1.00 80.81 89 LYS A C 1
ATOM 713 O O . LYS A 1 89 ? 19.341 -2.509 1.466 1.00 80.81 89 LYS A O 1
ATOM 718 N N . LEU A 1 90 ? 17.362 -1.689 0.818 1.00 84.19 90 LEU A N 1
ATOM 719 C CA . LEU A 1 90 ? 16.626 -2.532 1.753 1.00 84.19 90 LEU A CA 1
ATOM 720 C C . LEU A 1 90 ? 16.697 -3.997 1.301 1.00 84.19 90 LEU A C 1
ATOM 722 O O . LEU A 1 90 ? 16.205 -4.338 0.228 1.00 84.19 90 LEU A O 1
ATOM 726 N N . LYS A 1 91 ? 17.280 -4.856 2.141 1.00 85.69 91 LYS A N 1
ATOM 727 C CA . LYS A 1 91 ? 17.453 -6.287 1.872 1.00 85.69 91 LYS A CA 1
ATOM 728 C C . LYS A 1 91 ? 16.304 -7.116 2.435 1.00 85.69 91 LYS A C 1
ATOM 730 O O . LYS A 1 91 ? 15.807 -8.010 1.760 1.00 85.69 91 LYS A O 1
ATOM 735 N N . GLU A 1 92 ? 15.878 -6.825 3.662 1.00 85.69 92 GLU A N 1
ATOM 736 C CA . GLU A 1 92 ? 14.848 -7.611 4.343 1.00 85.69 92 GLU A CA 1
ATOM 737 C C . GLU A 1 92 ? 13.951 -6.731 5.218 1.00 85.69 92 GLU A C 1
ATOM 739 O O . GLU A 1 92 ? 14.412 -5.800 5.882 1.00 85.69 92 GLU A O 1
ATOM 744 N N . ALA A 1 93 ? 12.656 -7.053 5.234 1.00 88.38 93 ALA A N 1
ATOM 745 C CA . ALA A 1 93 ? 11.670 -6.449 6.119 1.00 88.38 93 ALA A CA 1
ATOM 746 C C . ALA A 1 93 ? 10.563 -7.451 6.468 1.00 88.38 93 ALA A C 1
ATOM 748 O O . ALA A 1 93 ? 10.145 -8.261 5.635 1.00 88.38 93 ALA A O 1
ATOM 749 N N . LYS A 1 94 ? 10.038 -7.357 7.694 1.00 88.94 94 LYS A N 1
ATOM 750 C CA . LYS A 1 94 ? 8.915 -8.184 8.155 1.00 88.94 94 LYS A CA 1
ATOM 751 C C . LYS A 1 94 ? 7.580 -7.518 7.814 1.00 88.94 94 LYS A C 1
ATOM 753 O O . LYS A 1 94 ? 7.251 -6.457 8.343 1.00 88.94 94 LYS A O 1
ATOM 758 N N . PHE A 1 95 ? 6.780 -8.171 6.971 1.00 92.50 95 PHE A N 1
ATOM 759 C CA . PHE A 1 95 ? 5.459 -7.681 6.560 1.00 92.50 95 PHE A CA 1
ATOM 760 C C . PHE A 1 95 ? 4.322 -8.499 7.166 1.00 92.50 95 PHE A C 1
ATOM 762 O O . PHE A 1 95 ? 4.345 -9.729 7.142 1.00 92.50 95 PHE A O 1
ATOM 769 N N . CYS A 1 96 ? 3.279 -7.816 7.641 1.00 92.50 96 CYS A N 1
ATOM 770 C CA . CYS A 1 96 ? 2.127 -8.460 8.269 1.00 92.50 96 CYS A CA 1
ATOM 771 C C . CYS A 1 96 ? 1.162 -9.115 7.268 1.00 92.50 96 CYS A C 1
ATOM 773 O O . CYS A 1 96 ? 0.454 -10.048 7.640 1.00 92.50 96 CYS A O 1
ATOM 775 N N . ARG A 1 97 ? 1.127 -8.650 6.008 1.00 91.12 97 ARG A N 1
ATOM 776 C CA . ARG A 1 97 ? 0.223 -9.096 4.922 1.00 91.12 97 ARG A CA 1
ATOM 777 C C . ARG A 1 97 ? -1.280 -8.943 5.216 1.00 91.12 97 ARG A C 1
ATOM 779 O O . ARG A 1 97 ? -2.098 -9.555 4.532 1.00 91.12 97 ARG A O 1
ATOM 786 N N . VAL A 1 98 ? -1.660 -8.126 6.200 1.00 93.56 98 VAL A N 1
ATOM 787 C CA . VAL A 1 98 ? -3.069 -7.805 6.477 1.00 93.56 98 VAL A CA 1
ATOM 788 C C . VAL A 1 98 ? -3.621 -6.911 5.363 1.00 93.56 98 VAL A C 1
ATOM 790 O O . VAL A 1 98 ? -2.936 -6.001 4.897 1.00 93.56 98 VAL A O 1
ATOM 793 N N . ARG A 1 99 ? -4.862 -7.171 4.924 1.00 91.00 99 ARG A N 1
ATOM 794 C CA . ARG A 1 99 ? -5.477 -6.510 3.759 1.00 91.00 99 ARG A CA 1
ATOM 795 C C . ARG A 1 99 ? -5.526 -4.988 3.888 1.00 91.00 99 ARG A C 1
ATOM 797 O O . ARG A 1 99 ? -5.335 -4.312 2.888 1.00 91.00 99 ARG A O 1
ATOM 804 N N . HIS A 1 100 ? -5.743 -4.457 5.081 1.00 91.81 100 HIS A N 1
ATOM 805 C CA . HIS A 1 100 ? -5.898 -3.017 5.288 1.00 91.81 100 HIS A CA 1
ATOM 806 C C . HIS A 1 100 ? -4.626 -2.333 5.801 1.00 91.81 100 HIS A C 1
ATOM 808 O O . HIS A 1 100 ? -4.661 -1.152 6.107 1.00 91.81 100 HIS A O 1
ATOM 814 N N . CYS A 1 101 ? -3.492 -3.040 5.872 1.00 94.88 101 CYS A N 1
ATOM 815 C CA . CYS A 1 101 ? -2.231 -2.432 6.292 1.00 94.88 101 CYS A CA 1
ATOM 816 C C . CYS A 1 101 ? -1.661 -1.525 5.178 1.00 94.88 101 CYS A C 1
ATOM 818 O O . CYS A 1 101 ? -1.296 -2.052 4.118 1.00 94.88 101 CYS A O 1
ATOM 820 N N . PRO A 1 102 ? -1.501 -0.207 5.413 1.00 94.12 102 PRO A N 1
ATOM 821 C CA . PRO A 1 102 ? -0.988 0.744 4.422 1.00 94.12 102 PRO A CA 1
ATOM 822 C C . PRO A 1 102 ? 0.408 0.388 3.903 1.00 94.12 102 PRO A C 1
ATOM 824 O O . PRO A 1 102 ? 0.631 0.393 2.698 1.00 94.12 102 PRO A O 1
ATOM 827 N N . ILE A 1 103 ? 1.322 -0.042 4.779 1.00 93.50 103 ILE A N 1
ATOM 828 C CA . ILE A 1 103 ? 2.695 -0.425 4.398 1.00 93.50 103 ILE A CA 1
ATOM 829 C C . ILE A 1 103 ? 2.701 -1.633 3.462 1.00 93.50 103 ILE A C 1
ATOM 831 O O . ILE A 1 103 ? 3.408 -1.649 2.456 1.00 93.50 103 ILE A O 1
ATOM 835 N N . CYS A 1 104 ? 1.909 -2.661 3.781 1.00 94.12 104 CYS A N 1
ATOM 836 C CA . CYS A 1 104 ? 1.823 -3.855 2.942 1.00 94.12 104 CYS A CA 1
ATOM 837 C C . CYS A 1 104 ? 1.166 -3.552 1.592 1.00 94.12 104 CYS A C 1
ATOM 839 O O . CYS A 1 104 ? 1.574 -4.125 0.581 1.00 94.12 104 CYS A O 1
ATOM 841 N N . GLN A 1 105 ? 0.162 -2.671 1.567 1.00 94.88 105 GLN A N 1
ATOM 842 C CA . GLN A 1 105 ? -0.494 -2.253 0.329 1.00 94.88 105 GLN A CA 1
ATOM 843 C C . GLN A 1 105 ? 0.430 -1.413 -0.550 1.00 94.88 105 GLN A C 1
ATOM 845 O O . GLN A 1 105 ? 0.561 -1.702 -1.736 1.00 94.88 105 GLN A O 1
ATOM 850 N N . TRP A 1 106 ? 1.150 -0.460 0.035 1.00 93.81 106 TRP A N 1
ATOM 851 C CA . TRP A 1 106 ? 2.148 0.335 -0.674 1.00 93.81 106 TRP A CA 1
ATOM 852 C C . TRP A 1 106 ? 3.301 -0.521 -1.218 1.00 93.81 106 TRP A C 1
ATOM 854 O O . TRP A 1 106 ? 3.661 -0.437 -2.388 1.00 93.81 106 TRP A O 1
ATOM 864 N N . ARG A 1 107 ? 3.845 -1.448 -0.424 1.00 93.06 107 ARG A N 1
ATOM 865 C CA . ARG A 1 107 ? 4.869 -2.390 -0.914 1.00 93.06 107 ARG A CA 1
ATOM 866 C C . ARG A 1 107 ? 4.367 -3.252 -2.066 1.00 93.06 107 ARG A C 1
ATOM 868 O O . ARG A 1 107 ? 5.117 -3.546 -2.995 1.00 93.06 107 ARG A O 1
ATOM 875 N N . ARG A 1 108 ? 3.099 -3.663 -2.009 1.00 94.00 108 ARG A N 1
ATOM 876 C CA . ARG A 1 108 ? 2.461 -4.410 -3.091 1.00 94.00 108 ARG A CA 1
ATOM 877 C C . ARG A 1 108 ? 2.323 -3.549 -4.346 1.00 94.00 108 ARG A C 1
ATOM 879 O O . ARG A 1 108 ? 2.610 -4.069 -5.419 1.00 94.00 108 ARG A O 1
ATOM 886 N N . SER A 1 109 ? 1.930 -2.278 -4.236 1.00 94.00 109 SER A N 1
ATOM 887 C CA . SER A 1 109 ? 1.830 -1.391 -5.401 1.00 94.00 109 SER A CA 1
ATOM 888 C C . SER A 1 109 ? 3.192 -1.156 -6.054 1.00 94.00 109 SER A C 1
ATOM 890 O O . SER A 1 109 ? 3.290 -1.296 -7.268 1.00 94.00 109 SER A O 1
ATOM 892 N N . LEU A 1 110 ? 4.254 -0.937 -5.270 1.00 92.81 110 LEU A N 1
ATOM 893 C CA . LEU A 1 110 ? 5.623 -0.812 -5.790 1.00 92.81 110 LEU A CA 1
ATOM 894 C C . LEU A 1 110 ? 6.096 -2.080 -6.513 1.00 92.81 110 LEU A C 1
ATOM 896 O O . LEU A 1 110 ? 6.693 -2.003 -7.584 1.00 92.81 110 LEU A O 1
ATOM 900 N N . MET A 1 111 ? 5.808 -3.260 -5.957 1.00 93.69 111 MET A N 1
ATOM 901 C CA . MET A 1 111 ? 6.148 -4.533 -6.600 1.00 93.69 111 MET A CA 1
ATOM 902 C C . MET A 1 111 ? 5.429 -4.701 -7.945 1.00 93.69 111 MET A C 1
ATOM 904 O O . MET A 1 111 ? 6.054 -5.107 -8.924 1.00 93.69 111 MET A O 1
ATOM 908 N N . TRP A 1 112 ? 4.138 -4.365 -8.016 1.00 94.56 112 TRP A N 1
ATOM 909 C CA . TRP A 1 112 ? 3.391 -4.411 -9.274 1.00 94.56 112 TRP A CA 1
ATOM 910 C C . TRP A 1 112 ? 3.872 -3.373 -10.280 1.00 94.56 112 TRP A C 1
ATOM 912 O O . TRP A 1 112 ? 3.995 -3.698 -11.455 1.00 94.56 112 TRP A O 1
ATOM 922 N N . GLN A 1 113 ? 4.197 -2.165 -9.823 1.00 94.50 113 GLN A N 1
ATOM 923 C CA . GLN A 1 113 ? 4.762 -1.116 -10.662 1.00 94.50 113 GLN A CA 1
ATOM 924 C C . GLN A 1 113 ? 6.092 -1.563 -11.282 1.00 94.50 113 GLN A C 1
ATOM 926 O O . GLN A 1 113 ? 6.270 -1.445 -12.490 1.00 94.50 113 GLN A O 1
ATOM 931 N N . ALA A 1 114 ? 6.994 -2.143 -10.487 1.00 94.56 114 ALA A N 1
ATOM 932 C CA . ALA A 1 114 ? 8.266 -2.662 -10.985 1.00 94.56 114 ALA A CA 1
ATOM 933 C C . ALA A 1 114 ? 8.059 -3.768 -12.032 1.00 94.56 114 ALA A C 1
ATOM 935 O O . ALA A 1 114 ? 8.621 -3.693 -13.119 1.00 94.56 114 ALA A O 1
ATOM 936 N N . ARG A 1 115 ? 7.191 -4.750 -11.745 1.00 95.00 115 ARG A N 1
ATOM 937 C CA . ARG A 1 115 ? 6.856 -5.825 -12.697 1.00 95.00 115 ARG A CA 1
ATOM 938 C C . ARG A 1 115 ? 6.276 -5.288 -14.000 1.00 95.00 115 ARG A C 1
ATOM 940 O O . ARG A 1 115 ? 6.622 -5.778 -15.067 1.00 95.00 115 ARG A O 1
ATOM 947 N N . PHE A 1 116 ? 5.404 -4.290 -13.901 1.00 92.75 116 PHE A N 1
ATOM 948 C CA . PHE A 1 116 ? 4.812 -3.641 -15.059 1.00 92.75 116 PHE A CA 1
ATOM 949 C C . PHE A 1 116 ? 5.879 -2.954 -15.918 1.00 92.75 116 PHE A C 1
ATOM 951 O O . PHE A 1 116 ? 5.920 -3.198 -17.118 1.00 92.75 116 PHE A O 1
ATOM 958 N N . TYR A 1 117 ? 6.792 -2.183 -15.320 1.00 92.81 117 TYR A N 1
ATOM 959 C CA . TYR A 1 117 ? 7.888 -1.557 -16.067 1.00 92.81 117 TYR A CA 1
ATOM 960 C C . TYR A 1 117 ? 8.852 -2.567 -16.692 1.00 92.81 117 TYR A C 1
ATOM 962 O O . TYR A 1 117 ? 9.354 -2.319 -17.783 1.00 92.81 117 TYR A O 1
ATOM 970 N N . THR A 1 118 ? 9.096 -3.706 -16.040 1.00 94.19 118 THR A N 1
ATOM 971 C CA . THR A 1 118 ? 9.921 -4.777 -16.616 1.00 94.19 118 THR A CA 1
ATOM 972 C C . THR A 1 118 ? 9.256 -5.433 -17.828 1.00 94.19 118 THR A C 1
ATOM 974 O O . THR A 1 118 ? 9.950 -5.740 -18.788 1.00 94.19 118 THR A O 1
ATOM 977 N N . ALA A 1 119 ? 7.932 -5.618 -17.809 1.00 91.25 119 ALA A N 1
ATOM 978 C CA . ALA A 1 119 ? 7.183 -6.220 -18.918 1.00 91.25 119 ALA A CA 1
ATOM 979 C C . ALA A 1 119 ? 6.883 -5.230 -20.063 1.00 91.25 119 ALA A C 1
ATOM 981 O O . ALA A 1 119 ? 6.709 -5.625 -21.212 1.00 91.25 119 ALA A O 1
ATOM 982 N N . LEU A 1 120 ? 6.839 -3.930 -19.761 1.00 90.44 120 LEU A N 1
ATOM 983 C CA . LEU A 1 120 ? 6.543 -2.857 -20.709 1.00 90.44 120 LEU A CA 1
ATOM 984 C C . LEU A 1 120 ? 7.337 -2.905 -22.036 1.00 90.44 120 LEU A C 1
ATOM 986 O O . LEU A 1 120 ? 6.707 -2.773 -23.086 1.00 90.44 120 LEU A O 1
ATOM 990 N N . PRO A 1 121 ? 8.675 -3.084 -22.056 1.00 91.06 121 PRO A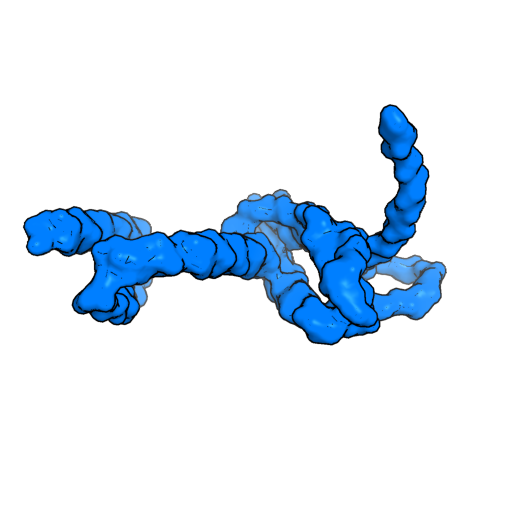 N 1
ATOM 991 C CA . PRO A 1 121 ? 9.439 -3.082 -23.304 1.00 91.06 121 PRO A CA 1
ATOM 992 C C . PRO A 1 121 ? 9.100 -4.248 -24.238 1.00 91.06 121 PRO A C 1
ATOM 994 O O . PRO A 1 121 ? 9.247 -4.100 -25.448 1.00 91.06 121 PRO A O 1
ATOM 997 N N . GLU A 1 122 ? 8.667 -5.393 -23.710 1.00 90.19 122 GLU A N 1
ATOM 998 C CA . GLU A 1 122 ? 8.240 -6.535 -24.528 1.00 90.19 122 GLU A CA 1
ATOM 999 C C . GLU A 1 122 ? 6.912 -6.212 -25.221 1.00 90.19 122 GLU A C 1
ATOM 1001 O O . GLU A 1 122 ? 6.805 -6.316 -26.441 1.00 90.19 122 GLU A O 1
ATOM 1006 N N . VAL A 1 123 ? 5.954 -5.668 -24.466 1.00 87.94 123 VAL A N 1
ATOM 1007 C CA . VAL A 1 123 ? 4.640 -5.254 -24.984 1.00 87.94 123 VAL A CA 1
ATOM 1008 C C . VAL A 1 123 ? 4.763 -4.180 -26.071 1.00 87.94 123 VAL A C 1
ATOM 1010 O O . VAL A 1 123 ? 4.075 -4.244 -27.087 1.00 87.94 123 VAL A O 1
ATOM 1013 N N . LEU A 1 124 ? 5.660 -3.203 -25.892 1.00 87.81 124 LEU A N 1
ATOM 1014 C CA . LEU A 1 124 ? 5.889 -2.145 -26.885 1.00 87.81 124 LEU A CA 1
ATOM 1015 C C . LEU A 1 124 ? 6.508 -2.667 -28.192 1.00 87.81 124 LEU A C 1
ATOM 1017 O O . LEU A 1 124 ? 6.296 -2.065 -29.242 1.00 87.81 124 LEU A O 1
ATOM 1021 N N . LYS A 1 125 ? 7.269 -3.769 -28.143 1.00 89.56 125 LYS A N 1
ATOM 1022 C CA . LYS A 1 125 ? 7.829 -4.411 -29.344 1.00 89.56 125 LYS A CA 1
ATOM 1023 C C . LYS A 1 125 ? 6.779 -5.222 -30.098 1.00 89.56 125 LYS A C 1
ATOM 1025 O O . LYS A 1 125 ? 6.768 -5.190 -31.323 1.00 89.56 125 LYS A O 1
ATOM 1030 N N . GLU A 1 126 ? 5.918 -5.941 -29.381 1.00 88.75 126 GLU A N 1
ATOM 1031 C CA . GLU A 1 126 ? 4.851 -6.755 -29.981 1.00 88.75 126 GLU A CA 1
ATOM 1032 C C . GLU A 1 126 ? 3.746 -5.894 -30.608 1.00 88.75 126 GLU A C 1
ATOM 1034 O O . GLU A 1 126 ? 3.186 -6.254 -31.645 1.00 88.75 126 GLU A O 1
ATOM 1039 N N . HIS A 1 127 ? 3.457 -4.729 -30.019 1.00 83.69 127 HIS A N 1
ATOM 1040 C CA . HIS A 1 127 ? 2.383 -3.847 -30.467 1.00 83.69 127 HIS A CA 1
ATOM 1041 C C . HIS A 1 127 ? 2.871 -2.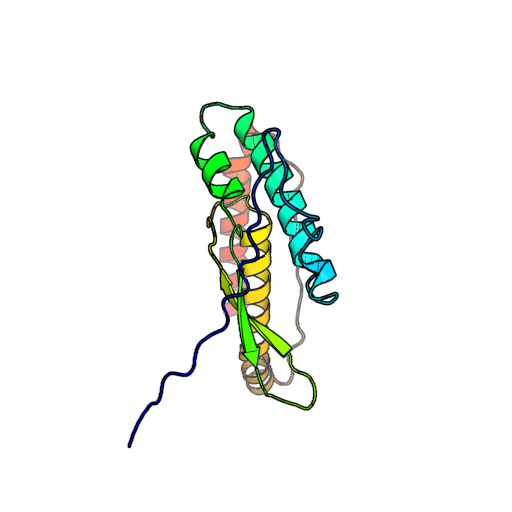405 -30.684 1.00 83.69 127 HIS A C 1
ATOM 1043 O O . HIS A 1 127 ? 2.688 -1.514 -29.856 1.00 83.69 127 HIS A O 1
ATOM 1049 N N . VAL A 1 128 ? 3.479 -2.172 -31.851 1.00 77.75 128 VAL A N 1
ATOM 1050 C CA . VAL A 1 128 ? 4.149 -0.902 -32.197 1.00 77.75 128 VAL A CA 1
ATOM 1051 C C . VAL A 1 128 ? 3.172 0.265 -32.432 1.00 77.75 128 VAL A C 1
ATOM 1053 O O . VAL A 1 128 ? 3.505 1.407 -32.132 1.00 77.75 128 VAL A O 1
ATOM 1056 N N . ASN A 1 129 ? 1.953 -0.003 -32.918 1.00 79.44 129 ASN A N 1
ATOM 1057 C CA . ASN A 1 129 ? 0.969 1.028 -33.306 1.00 79.44 129 ASN A CA 1
ATOM 1058 C C . ASN A 1 129 ? -0.268 1.097 -32.390 1.00 79.44 129 ASN A C 1
ATOM 1060 O O . ASN A 1 129 ? -1.303 1.640 -32.778 1.00 79.44 129 ASN A O 1
ATOM 1064 N N . THR A 1 130 ? -0.209 0.523 -31.189 1.00 77.50 130 THR A N 1
ATOM 1065 C CA . THR A 1 130 ? -1.354 0.522 -30.265 1.00 77.50 130 THR A CA 1
ATOM 1066 C C . THR A 1 130 ? -1.317 1.687 -29.289 1.00 77.50 130 THR A C 1
ATOM 1068 O O . THR A 1 130 ? -0.339 1.892 -28.570 1.00 77.50 130 THR A O 1
ATOM 1071 N N . ASN A 1 131 ? -2.443 2.391 -29.197 1.00 81.81 131 ASN A N 1
ATOM 1072 C CA . ASN A 1 131 ? -2.683 3.383 -28.160 1.00 81.81 131 ASN A CA 1
ATOM 1073 C C . ASN A 1 131 ? -3.143 2.715 -26.865 1.00 81.81 131 ASN A C 1
ATOM 1075 O O . ASN A 1 131 ? -3.907 1.749 -26.866 1.00 81.81 131 ASN A O 1
ATOM 1079 N N . TRP A 1 132 ? -2.699 3.271 -25.747 1.00 82.44 132 TRP A N 1
ATOM 1080 C CA . TRP A 1 132 ? -3.024 2.776 -24.420 1.00 82.44 132 TRP A CA 1
ATOM 1081 C C . TRP A 1 132 ? -4.297 3.461 -23.929 1.00 82.44 132 TRP A C 1
ATOM 1083 O O . TRP A 1 132 ? -4.357 4.688 -23.872 1.00 82.44 132 TRP A O 1
ATOM 1093 N N . LEU A 1 133 ? -5.311 2.681 -23.550 1.00 85.69 133 LEU A N 1
ATOM 1094 C CA . LEU A 1 133 ? -6.542 3.212 -22.968 1.00 85.69 133 LEU A CA 1
ATOM 1095 C C . LEU A 1 133 ? -6.557 2.968 -21.458 1.00 85.69 133 LEU A C 1
ATOM 1097 O O . LEU A 1 133 ? -6.681 1.831 -21.002 1.00 85.69 133 LEU A O 1
ATOM 1101 N N . PHE A 1 134 ? -6.490 4.045 -20.676 1.00 86.44 134 PHE A N 1
ATOM 1102 C CA . PHE A 1 134 ? -6.767 3.989 -19.244 1.00 86.44 134 PHE A CA 1
ATOM 1103 C C . PHE A 1 134 ? -8.255 4.259 -18.998 1.00 86.44 134 PHE A C 1
ATOM 1105 O O . PHE A 1 134 ? -8.700 5.405 -18.958 1.00 86.44 134 PHE A O 1
ATOM 1112 N N . LEU A 1 135 ? -9.036 3.188 -18.867 1.00 86.69 135 LEU A N 1
ATOM 1113 C CA . LEU A 1 135 ? -10.479 3.264 -18.651 1.00 86.69 135 LEU A CA 1
ATOM 1114 C C . LEU A 1 135 ? -10.814 3.059 -17.169 1.00 86.69 135 LEU A C 1
ATOM 1116 O O . LEU A 1 135 ? -10.545 1.998 -16.610 1.00 86.69 135 LEU A O 1
ATOM 1120 N N . THR A 1 136 ? -11.461 4.051 -16.553 1.00 88.69 136 THR A N 1
ATOM 1121 C CA . THR A 1 136 ? -12.012 3.933 -15.193 1.00 88.69 136 THR A CA 1
ATOM 1122 C C . THR A 1 136 ? -13.528 3.802 -15.269 1.00 88.69 136 THR A C 1
ATOM 1124 O O . THR A 1 136 ? -14.209 4.738 -15.676 1.00 88.69 136 THR A O 1
ATOM 1127 N N . LEU A 1 137 ? -14.061 2.647 -14.868 1.00 87.12 137 LEU A N 1
ATOM 1128 C CA . LEU A 1 137 ? -15.503 2.409 -14.777 1.00 87.12 137 LEU A CA 1
ATOM 1129 C C . LEU A 1 137 ? -15.937 2.492 -13.314 1.00 87.12 137 LEU A C 1
ATOM 1131 O O . LEU A 1 137 ? -15.457 1.725 -12.478 1.00 87.12 137 LEU A O 1
ATOM 1135 N N . THR A 1 138 ? -16.844 3.413 -13.003 1.00 89.38 138 THR A N 1
ATOM 1136 C CA . THR A 1 138 ? -17.379 3.604 -11.652 1.00 89.38 138 THR A CA 1
ATOM 1137 C C . THR A 1 138 ? -18.876 3.328 -11.617 1.00 89.38 138 THR A C 1
ATOM 1139 O O . THR A 1 138 ? -19.596 3.522 -12.594 1.00 89.38 138 THR A O 1
ATOM 1142 N N . VAL A 1 139 ? -19.345 2.856 -10.465 1.00 90.50 139 VAL A N 1
ATOM 1143 C CA . VAL A 1 139 ? -20.768 2.685 -10.159 1.00 90.50 139 VAL A CA 1
ATOM 1144 C C . VAL A 1 139 ? -21.120 3.682 -9.061 1.00 90.50 139 VAL A C 1
ATOM 1146 O O . VAL A 1 139 ? -20.280 4.005 -8.219 1.00 90.50 139 VAL A O 1
ATOM 1149 N N . ARG A 1 140 ? -22.350 4.204 -9.080 1.00 90.81 140 ARG A N 1
ATOM 1150 C CA . ARG A 1 140 ? -22.841 5.084 -8.011 1.00 90.81 140 ARG A CA 1
ATOM 1151 C C . ARG A 1 140 ? -22.793 4.354 -6.667 1.00 90.81 140 ARG A C 1
ATOM 1153 O O . ARG A 1 140 ? -22.966 3.138 -6.615 1.00 90.81 140 ARG A O 1
ATOM 1160 N N . ASN A 1 141 ? -22.565 5.103 -5.588 1.00 92.81 141 ASN A N 1
ATOM 1161 C CA . ASN A 1 141 ? -22.556 4.528 -4.247 1.00 92.81 141 ASN A CA 1
ATOM 1162 C C . ASN A 1 141 ? -23.897 3.827 -3.974 1.00 92.81 141 ASN A C 1
ATOM 1164 O O . ASN A 1 141 ? -24.952 4.426 -4.172 1.00 92.81 141 ASN A O 1
ATOM 1168 N N . CYS A 1 142 ? -23.841 2.564 -3.561 1.00 91.75 142 CYS A N 1
ATOM 1169 C CA . CYS A 1 142 ? -25.017 1.749 -3.278 1.00 91.75 142 CYS A CA 1
ATOM 1170 C C . CYS A 1 142 ? -25.204 1.601 -1.767 1.00 91.75 142 CYS A C 1
ATOM 1172 O O . CYS A 1 142 ? -24.261 1.749 -0.989 1.00 91.75 142 CYS A O 1
ATOM 1174 N N . GLU A 1 143 ? -26.431 1.311 -1.345 1.00 92.69 143 GLU A N 1
ATOM 1175 C CA . GLU A 1 143 ? -26.721 1.025 0.057 1.00 92.69 143 GLU A CA 1
ATOM 1176 C C . GLU A 1 143 ? -25.987 -0.238 0.527 1.00 92.69 143 GLU A C 1
ATOM 1178 O O . GLU A 1 143 ? -25.731 -1.164 -0.250 1.00 92.69 143 GLU A O 1
ATOM 1183 N N . ILE A 1 144 ? -25.671 -0.304 1.824 1.00 91.44 144 ILE A N 1
ATOM 1184 C CA . ILE A 1 144 ? -24.803 -1.357 2.370 1.00 91.44 144 ILE A CA 1
ATOM 1185 C C . ILE A 1 144 ? -25.370 -2.771 2.175 1.00 91.44 144 ILE A C 1
ATOM 1187 O O . ILE A 1 144 ? -24.605 -3.713 1.975 1.00 91.44 144 ILE A O 1
ATOM 1191 N N . GLY A 1 145 ? -26.701 -2.914 2.153 1.00 95.06 145 GLY A N 1
ATOM 1192 C CA . GLY A 1 145 ? -27.380 -4.185 1.888 1.00 95.06 145 GLY A CA 1
ATOM 1193 C C . GLY A 1 145 ? -27.168 -4.704 0.461 1.00 95.06 145 GLY A C 1
ATOM 1194 O O . GLY A 1 145 ? -27.078 -5.912 0.250 1.00 95.06 145 GLY A O 1
ATOM 1195 N N . HIS A 1 146 ? -27.000 -3.805 -0.513 1.00 92.81 146 HIS A N 1
ATOM 1196 C CA . HIS A 1 146 ? -26.783 -4.151 -1.920 1.00 92.81 146 HIS A CA 1
ATOM 1197 C C . HIS A 1 146 ? -25.301 -4.209 -2.312 1.00 92.81 146 HIS A C 1
ATOM 1199 O O . HIS A 1 146 ? -24.973 -4.699 -3.391 1.00 92.81 146 HIS A O 1
ATOM 1205 N N . LEU A 1 147 ? -24.389 -3.787 -1.430 1.00 93.06 147 LEU A N 1
ATOM 1206 C CA . LEU A 1 147 ? -22.954 -3.693 -1.710 1.00 93.06 147 LEU A CA 1
ATOM 1207 C C . LEU A 1 147 ? -22.362 -4.993 -2.264 1.00 93.06 147 LEU A C 1
ATOM 1209 O O . LEU A 1 147 ? -21.614 -4.977 -3.240 1.00 93.06 147 LEU A O 1
ATOM 1213 N N . ARG A 1 148 ? -22.700 -6.138 -1.659 1.00 92.81 148 ARG A N 1
ATOM 1214 C CA . ARG A 1 148 ? -22.152 -7.432 -2.084 1.00 92.81 148 ARG A CA 1
ATOM 1215 C C . ARG A 1 148 ? -22.605 -7.810 -3.495 1.00 92.81 148 ARG A C 1
ATOM 1217 O O . ARG A 1 148 ? -21.772 -8.278 -4.268 1.00 92.81 148 ARG A O 1
ATOM 1224 N N . ALA A 1 149 ? -23.881 -7.597 -3.813 1.00 94.00 149 ALA A N 1
ATOM 1225 C CA . ALA A 1 149 ? -24.438 -7.881 -5.134 1.00 94.00 149 ALA A CA 1
ATOM 1226 C C . ALA A 1 149 ? -23.799 -6.972 -6.194 1.00 94.00 149 ALA A C 1
ATOM 1228 O O . ALA A 1 149 ? -23.214 -7.468 -7.153 1.00 94.00 149 ALA A O 1
ATOM 1229 N N . THR A 1 150 ? -23.756 -5.660 -5.941 1.00 93.62 150 THR A N 1
ATOM 1230 C CA . THR A 1 150 ? -23.124 -4.684 -6.841 1.00 93.62 150 THR A CA 1
ATOM 1231 C C . THR A 1 150 ? -21.653 -5.015 -7.110 1.00 93.62 150 THR A C 1
ATOM 1233 O O . THR A 1 150 ? -21.200 -4.958 -8.251 1.00 93.62 150 THR A O 1
ATOM 1236 N N . LEU A 1 151 ? -20.889 -5.416 -6.086 1.00 91.69 151 LEU A N 1
ATOM 1237 C CA . LEU A 1 151 ? -19.488 -5.822 -6.256 1.00 91.69 151 LEU A CA 1
ATOM 1238 C C . LEU A 1 151 ? -19.336 -7.075 -7.131 1.00 91.69 151 LEU A C 1
ATOM 1240 O O . LEU A 1 151 ? -18.380 -7.170 -7.904 1.00 91.69 151 LEU A O 1
ATOM 1244 N N . GLN A 1 152 ? -20.253 -8.038 -7.015 1.00 93.56 152 GLN A N 1
ATOM 1245 C CA . GLN A 1 152 ? -20.255 -9.237 -7.855 1.00 93.56 152 GLN A CA 1
ATOM 1246 C C . GLN A 1 152 ? -20.581 -8.894 -9.310 1.00 93.56 152 GLN A C 1
ATOM 1248 O O . GLN A 1 152 ? -19.877 -9.357 -10.212 1.00 93.56 152 GLN A O 1
ATOM 1253 N N . ASP A 1 153 ? -21.575 -8.037 -9.532 1.00 92.88 153 ASP A N 1
ATOM 1254 C CA . ASP A 1 153 ? -21.959 -7.580 -10.867 1.00 92.88 153 ASP A CA 1
ATOM 1255 C C . ASP A 1 153 ? -20.831 -6.791 -11.535 1.00 92.88 153 ASP A C 1
ATOM 1257 O O . ASP A 1 153 ? -20.490 -7.058 -12.688 1.00 92.88 153 ASP A O 1
ATOM 1261 N N . MET A 1 154 ? -20.164 -5.897 -10.799 1.00 91.88 154 MET A N 1
ATOM 1262 C CA . MET A 1 154 ? -18.985 -5.175 -11.289 1.00 91.88 154 MET A CA 1
ATOM 1263 C C . MET A 1 154 ? -17.843 -6.123 -11.673 1.00 91.88 154 MET A C 1
ATOM 1265 O O . MET A 1 154 ? -17.228 -5.965 -12.731 1.00 91.88 154 MET A O 1
ATOM 1269 N N . ALA A 1 155 ? -17.556 -7.127 -10.839 1.00 91.00 155 ALA A N 1
ATOM 1270 C CA . ALA A 1 155 ? -16.510 -8.106 -11.125 1.00 91.00 155 ALA A CA 1
ATOM 1271 C C . ALA A 1 155 ? -16.836 -8.944 -12.373 1.00 91.00 155 ALA A C 1
ATOM 1273 O O . ALA A 1 155 ? -15.951 -9.221 -13.189 1.00 91.00 155 ALA A O 1
ATOM 1274 N N . LYS A 1 156 ? -18.110 -9.319 -12.544 1.00 93.31 156 LYS A N 1
ATOM 1275 C CA . LYS A 1 156 ? -18.596 -10.034 -13.727 1.00 93.31 156 LYS A CA 1
ATOM 1276 C C . LYS A 1 156 ? -18.494 -9.166 -14.982 1.00 93.31 156 LYS A C 1
ATOM 1278 O O . LYS A 1 156 ? -17.882 -9.598 -15.956 1.00 93.31 156 LYS A O 1
ATOM 1283 N N . ALA A 1 157 ? -18.992 -7.932 -14.928 1.00 90.06 157 ALA A N 1
ATOM 1284 C CA . ALA A 1 157 ? -18.940 -6.986 -16.039 1.00 90.06 157 ALA A CA 1
ATOM 1285 C C . ALA A 1 157 ? -17.501 -6.726 -16.509 1.00 90.06 157 ALA A C 1
ATOM 1287 O O . ALA A 1 157 ? -17.232 -6.744 -17.708 1.00 90.06 157 ALA A O 1
ATOM 1288 N N . GLY A 1 158 ? -16.548 -6.571 -15.583 1.00 87.69 158 GLY A N 1
ATOM 1289 C CA . GLY A 1 158 ? -15.131 -6.424 -15.930 1.00 87.69 158 GLY A CA 1
ATOM 1290 C C . GLY A 1 158 ? -14.553 -7.649 -16.652 1.00 87.69 158 GLY A C 1
ATOM 1291 O O . GLY A 1 158 ? -13.792 -7.509 -17.612 1.00 87.69 158 GLY A O 1
ATOM 1292 N N . LYS A 1 159 ? -14.940 -8.862 -16.235 1.00 88.56 159 LYS A N 1
ATOM 1293 C CA . LYS A 1 159 ? -14.528 -10.109 -16.900 1.00 88.56 159 LYS A CA 1
ATOM 1294 C C . LYS A 1 159 ? -15.116 -10.221 -18.306 1.00 88.56 159 LYS A C 1
ATOM 1296 O O . LYS A 1 159 ? -14.402 -10.602 -19.235 1.00 88.56 159 LYS A O 1
ATOM 1301 N N . ASP A 1 160 ? -16.389 -9.880 -18.460 1.00 88.44 160 ASP A N 1
ATOM 1302 C CA . ASP A 1 160 ? -17.083 -9.940 -19.746 1.00 88.44 160 ASP A CA 1
ATOM 1303 C C . ASP A 1 160 ? -16.561 -8.871 -20.718 1.00 88.44 160 ASP A C 1
ATOM 1305 O O . ASP A 1 160 ? -16.318 -9.177 -21.885 1.00 88.44 160 ASP A O 1
ATOM 1309 N N . TYR A 1 161 ? -16.268 -7.661 -20.230 1.00 87.44 161 TYR A N 1
ATOM 1310 C CA . TYR A 1 161 ? -15.611 -6.608 -21.009 1.00 87.44 161 TYR A CA 1
ATOM 1311 C C . TYR A 1 161 ? -14.251 -7.064 -21.545 1.00 87.44 161 TYR A C 1
ATOM 1313 O O . TYR A 1 161 ? -13.990 -6.959 -22.743 1.00 87.44 161 TYR A O 1
ATOM 1321 N N . LYS A 1 162 ? -13.408 -7.654 -20.684 1.00 85.00 162 LYS A N 1
ATOM 1322 C CA . LYS A 1 162 ? -12.105 -8.191 -21.100 1.00 85.00 162 LYS A CA 1
ATOM 1323 C C . LYS A 1 162 ? -12.251 -9.273 -22.172 1.00 85.00 162 LYS A C 1
ATOM 1325 O O . LYS A 1 162 ? -11.474 -9.288 -23.120 1.00 85.00 162 LYS A O 1
ATOM 1330 N N . ARG A 1 163 ? -13.239 -10.168 -22.040 1.00 85.50 163 ARG A N 1
ATOM 1331 C CA . ARG A 1 163 ? -13.506 -11.207 -23.047 1.00 85.50 163 ARG A CA 1
ATOM 1332 C C . ARG A 1 163 ? -13.895 -10.587 -24.390 1.00 85.50 163 ARG A C 1
ATOM 1334 O O . ARG A 1 163 ? -13.373 -11.018 -25.407 1.00 85.50 163 ARG A O 1
ATOM 1341 N N . LYS A 1 164 ? -14.772 -9.579 -24.379 1.00 85.38 164 LYS A N 1
ATOM 1342 C CA . LYS A 1 164 ? -15.250 -8.915 -25.597 1.00 85.38 164 LYS A CA 1
ATOM 1343 C C . LYS A 1 164 ? -14.142 -8.142 -26.315 1.00 85.38 164 LYS A C 1
ATOM 1345 O O . LYS A 1 164 ? -14.091 -8.176 -27.536 1.00 85.38 164 LYS A O 1
ATOM 1350 N N . LEU A 1 165 ? -13.243 -7.492 -25.572 1.00 79.38 165 LEU A N 1
ATOM 1351 C CA . LEU A 1 165 ? -12.078 -6.817 -26.153 1.00 79.38 165 LEU A CA 1
ATOM 1352 C C . LEU A 1 165 ? -11.085 -7.781 -26.806 1.00 79.38 165 LEU A C 1
ATOM 1354 O O . LEU A 1 165 ? -10.484 -7.423 -27.802 1.00 79.38 165 LEU A O 1
ATOM 1358 N N . LEU A 1 166 ? -10.903 -8.980 -26.247 1.00 70.25 166 LEU A N 1
ATOM 1359 C CA . LEU A 1 166 ? -9.991 -9.988 -26.803 1.00 70.25 166 LEU A CA 1
ATOM 1360 C C . LEU A 1 166 ? -10.565 -10.714 -28.030 1.00 70.25 166 LEU A C 1
ATOM 1362 O O . LEU A 1 166 ? -9.830 -11.423 -28.707 1.00 70.25 166 LEU A O 1
ATOM 1366 N N . SER A 1 167 ? -11.873 -10.597 -28.272 1.00 72.44 167 SER A N 1
ATOM 1367 C CA . SER A 1 167 ? -12.550 -11.171 -29.443 1.00 72.44 167 SER A CA 1
ATOM 1368 C C . SER A 1 167 ? -12.717 -10.191 -30.609 1.00 72.44 167 SER A C 1
ATOM 1370 O O . SER A 1 167 ? -13.298 -10.575 -31.621 1.00 72.44 167 SER A O 1
ATOM 1372 N N . LEU A 1 168 ? -12.298 -8.936 -30.430 1.00 58.47 168 LEU A N 1
ATOM 1373 C CA . LEU A 1 168 ? -12.279 -7.891 -31.456 1.00 58.47 168 LEU A CA 1
ATOM 1374 C C . LEU A 1 168 ? -10.871 -7.787 -32.042 1.00 58.47 168 LEU A C 1
ATOM 1376 O O . LEU A 1 168 ? -10.787 -7.554 -33.264 1.00 58.47 168 LEU A O 1
#

Foldseek 3Di:
DDPDDDDDDDPWPAPDPDDDDDDDDDDDDDPCVVPVVCVVVNVLLVVLLVVLVVQVVDPVRPVVSVLSPQFQRTWGWDFDPPDPDGDTDTDDGDHSPDPPRSVNVVVVVVVVVVVCVVCVVVVCVVCVPDDDDDDDDDDPDDDPVCVVVVVVVVVVVVVVVVVVVVVD

Sequence (168 aa):
MHFSATLGHNIKANFLKCKSNNGFESDKNGLVDYSPKDRFWDVHKLQADSVEQIYQTAKEFERYAERISNCSGVLRFAVSEEGAEKNLKLKEAKFCRVRHCPICQWRRSLMWQARFYTALPEVLKEHVNTNWLFLTLTVRNCEIGHLRATLQDMAKAGKDYKRKLLSL

pLDDT: mean 78.16, std 21.36, range [21.33, 95.06]

Organism: Zymomonas mobilis (NCBI:txid542)